Protein AF-A0A0D0DNW3-F1 (afdb_monomer_lite)

pLDDT: mean 75.88, std 14.85, range [45.31, 94.69]

Secondary structure (DSSP, 8-state):
-----S-HHHHHH-GGGGT-------HHHHHHHH--TTSGGG-SS-HHHHHHHHHHHHHTT-PPP-TTTHHHHHHHHHTT-

Organism: NCBI:txid930991

Foldseek 3Di:
DDDPPDDPVCCVPCVVVVVHDDPDDPVVVVCVVPPPVPDCVVVPDDVVRVVVLVVLCVVVVVDDDDPVCPVVSVVSSVVVD

Structure (mmCIF, N/CA/C/O backbone):
data_AF-A0A0D0DNW3-F1
#
_entry.id   AF-A0A0D0DNW3-F1
#
loop_
_atom_site.group_PDB
_atom_site.id
_atom_site.type_symbol
_atom_site.label_atom_id
_atom_site.label_alt_id
_atom_site.label_comp_id
_atom_site.label_asym_id
_atom_site.label_entity_id
_atom_site.label_seq_id
_atom_site.pdbx_PDB_ins_code
_atom_site.Cartn_x
_atom_site.Cartn_y
_atom_site.Cartn_z
_atom_site.occupancy
_atom_site.B_iso_or_equiv
_atom_site.auth_seq_id
_atom_site.auth_comp_id
_atom_site.auth_asym_id
_atom_site.auth_atom_id
_atom_site.pdbx_PDB_model_num
ATO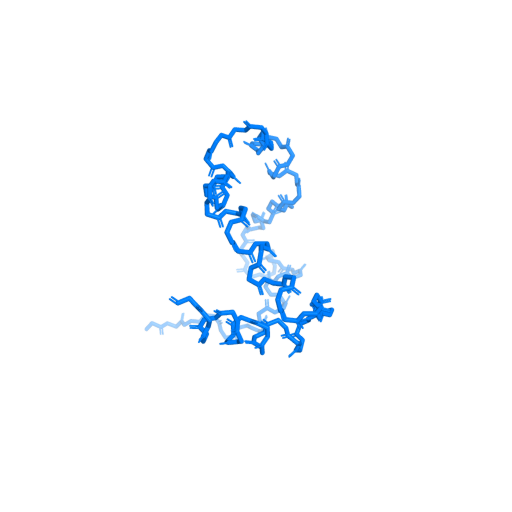M 1 N N . GLN A 1 1 ? -7.962 2.518 -40.402 1.00 45.44 1 GLN A N 1
ATOM 2 C CA . GLN A 1 1 ? -6.933 2.374 -39.352 1.00 45.44 1 GLN A CA 1
ATOM 3 C C . GLN A 1 1 ? -6.858 0.896 -39.006 1.00 45.44 1 GLN A C 1
ATOM 5 O O . GLN A 1 1 ? -7.864 0.348 -38.581 1.00 45.44 1 GLN A O 1
ATO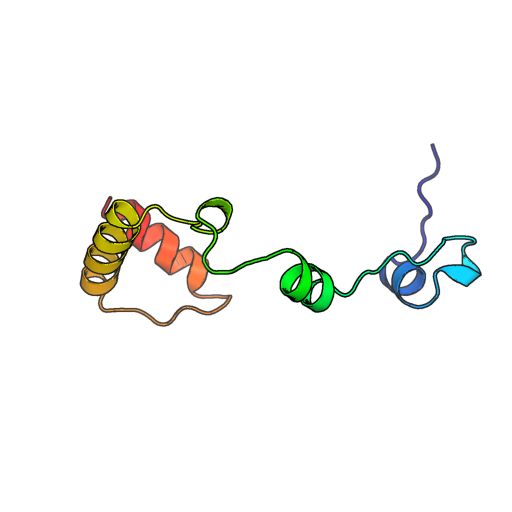M 10 N N . VAL A 1 2 ? -5.744 0.230 -39.308 1.00 45.31 2 VAL A N 1
ATOM 11 C CA . VAL A 1 2 ? -5.577 -1.211 -39.066 1.00 45.31 2 VAL A CA 1
ATOM 12 C C . VAL A 1 2 ? -4.704 -1.346 -37.826 1.00 45.31 2 VAL A C 1
ATOM 14 O O . VAL A 1 2 ? -3.532 -0.986 -37.865 1.00 45.31 2 VAL A O 1
ATOM 17 N N . LEU A 1 3 ? -5.284 -1.788 -36.710 1.00 55.62 3 LEU A N 1
ATOM 18 C CA . LEU A 1 3 ? -4.496 -2.229 -35.559 1.00 55.62 3 LEU A CA 1
ATOM 19 C C . LEU A 1 3 ? -3.820 -3.561 -35.922 1.00 55.62 3 LEU A C 1
ATOM 21 O O . LEU A 1 3 ? -4.456 -4.382 -36.590 1.00 55.62 3 LEU A O 1
ATOM 25 N N . PRO A 1 4 ? -2.559 -3.804 -35.531 1.00 53.22 4 PRO A N 1
ATOM 26 C CA . PRO A 1 4 ? -1.931 -5.097 -35.758 1.00 53.22 4 PRO A CA 1
ATOM 27 C C . PRO A 1 4 ? -2.696 -6.147 -34.945 1.00 53.22 4 PRO A C 1
ATOM 29 O O . PRO A 1 4 ? -2.678 -6.134 -33.720 1.00 53.22 4 PRO A O 1
ATOM 32 N N . HIS A 1 5 ? -3.395 -7.047 -35.639 1.00 55.59 5 HIS A N 1
ATOM 33 C CA . HIS A 1 5 ? -4.188 -8.139 -35.056 1.00 55.59 5 HIS A CA 1
ATOM 34 C C . HIS A 1 5 ? -3.294 -9.298 -34.560 1.00 55.59 5 HIS A C 1
ATOM 36 O O . HIS A 1 5 ? -3.679 -10.464 -34.616 1.00 55.59 5 HIS A O 1
ATOM 42 N N . GLY A 1 6 ? -2.068 -8.997 -34.130 1.00 55.38 6 GLY A N 1
ATOM 43 C CA . GLY A 1 6 ? -1.166 -9.979 -33.544 1.00 55.38 6 GLY A CA 1
ATOM 44 C C . GLY A 1 6 ? -1.573 -10.262 -32.103 1.00 55.38 6 GLY A C 1
ATOM 45 O O . GLY A 1 6 ? -1.926 -9.345 -31.364 1.00 55.38 6 GLY A O 1
ATOM 46 N N . ILE A 1 7 ? -1.515 -11.532 -31.701 1.00 56.78 7 ILE A N 1
ATOM 47 C CA . ILE A 1 7 ? -1.663 -11.937 -30.300 1.00 56.78 7 ILE A CA 1
ATOM 48 C C . ILE A 1 7 ? -0.647 -11.123 -29.489 1.00 56.78 7 ILE A C 1
ATOM 50 O O . ILE A 1 7 ? 0.549 -11.167 -29.776 1.00 56.78 7 ILE A O 1
ATOM 54 N N . LEU A 1 8 ? -1.124 -10.353 -28.508 1.00 55.44 8 LEU A N 1
ATOM 55 C CA . LEU A 1 8 ? -0.314 -9.399 -27.738 1.00 55.44 8 LEU A CA 1
ATOM 56 C C . LEU A 1 8 ? 0.949 -10.049 -27.140 1.00 55.44 8 LEU A C 1
ATOM 58 O O . LEU A 1 8 ? 2.005 -9.422 -27.072 1.00 55.44 8 LEU A O 1
ATOM 62 N N . GLU A 1 9 ? 0.857 -11.330 -26.776 1.00 52.88 9 GLU A N 1
ATOM 63 C CA . GLU A 1 9 ? 1.980 -12.122 -26.268 1.00 52.88 9 GLU A CA 1
ATOM 64 C C . GLU A 1 9 ? 3.110 -12.312 -27.289 1.00 52.88 9 GLU A C 1
ATOM 66 O O . GLU A 1 9 ? 4.274 -12.272 -26.901 1.00 52.88 9 GLU A O 1
ATOM 71 N N . LEU A 1 10 ? 2.804 -12.459 -28.584 1.00 53.03 10 LEU A N 1
ATOM 72 C CA . LEU A 1 10 ? 3.795 -12.698 -29.644 1.00 53.03 10 LEU A CA 1
ATOM 73 C C . LEU A 1 10 ? 4.587 -11.435 -29.993 1.00 53.03 10 LEU A C 1
ATOM 75 O O . LEU A 1 10 ? 5.803 -11.499 -30.154 1.00 53.03 10 LEU A O 1
ATOM 79 N N . VAL A 1 11 ? 3.934 -10.269 -30.002 1.00 55.66 11 VAL A N 1
ATOM 80 C CA . VAL A 1 11 ? 4.631 -8.971 -30.102 1.00 55.66 11 VAL A CA 1
ATOM 81 C C . VAL A 1 11 ? 5.523 -8.751 -28.875 1.00 55.66 11 VAL A C 1
ATOM 83 O O . VAL A 1 11 ? 6.578 -8.129 -28.964 1.00 55.66 11 VAL A O 1
ATOM 86 N N . HIS A 1 12 ? 5.125 -9.295 -27.721 1.00 56.97 12 HIS A N 1
ATOM 87 C CA . HIS A 1 12 ? 5.913 -9.232 -26.501 1.00 56.97 12 HIS A CA 1
ATOM 88 C C . HIS A 1 12 ? 7.104 -10.213 -26.513 1.00 56.97 12 HIS A C 1
ATOM 90 O O . HIS A 1 12 ? 8.147 -9.882 -25.966 1.00 56.97 12 HIS A O 1
ATOM 96 N N . THR A 1 13 ? 7.006 -11.405 -27.095 1.00 63.97 13 THR A N 1
ATOM 97 C CA . THR A 1 13 ? 8.117 -12.382 -27.063 1.00 63.97 13 THR A CA 1
ATOM 98 C C . THR A 1 13 ? 9.078 -12.255 -28.239 1.00 63.97 13 THR A C 1
ATOM 100 O O . THR A 1 13 ? 10.269 -12.496 -28.054 1.00 63.97 13 THR A O 1
ATOM 103 N N . SER A 1 14 ? 8.591 -11.816 -29.402 1.00 63.47 14 SER A N 1
ATOM 104 C CA . SER A 1 14 ? 9.383 -11.704 -30.632 1.00 63.47 14 SER A CA 1
ATOM 105 C C . SER A 1 14 ? 9.055 -10.418 -31.408 1.00 63.47 14 SER A C 1
ATOM 107 O O . SER A 1 14 ? 8.538 -10.467 -32.524 1.00 63.47 14 SER A O 1
ATOM 109 N N . PRO A 1 15 ? 9.350 -9.230 -30.852 1.00 62.53 15 PRO A N 1
ATOM 110 C CA . PRO A 1 15 ? 9.024 -7.948 -31.488 1.00 62.53 15 PRO A CA 1
ATOM 111 C C . PRO A 1 15 ? 9.702 -7.755 -32.858 1.00 62.53 15 PRO A C 1
ATOM 113 O O . PRO A 1 15 ? 9.126 -7.122 -33.746 1.00 62.53 15 PRO A O 1
ATOM 116 N N . GLY A 1 16 ? 10.874 -8.369 -33.066 1.00 63.59 16 GLY A N 1
ATOM 117 C CA . GLY A 1 16 ? 11.605 -8.329 -34.337 1.00 63.59 16 GLY A CA 1
ATOM 118 C C . GLY A 1 16 ? 10.838 -8.929 -35.520 1.00 63.59 16 GLY A C 1
ATOM 119 O O . GLY A 1 16 ? 10.917 -8.388 -36.622 1.00 63.59 16 GLY A O 1
ATOM 120 N N . ASP A 1 17 ? 10.020 -9.960 -35.287 1.00 72.00 17 ASP A N 1
ATOM 121 C CA . ASP A 1 17 ? 9.211 -10.612 -36.331 1.00 72.00 17 ASP A CA 1
ATOM 122 C C . ASP A 1 17 ? 8.090 -9.701 -36.860 1.00 72.00 17 ASP A C 1
ATOM 124 O O . ASP A 1 17 ? 7.543 -9.923 -37.940 1.00 72.00 17 ASP A O 1
ATOM 128 N N . TYR A 1 18 ? 7.776 -8.634 -36.121 1.00 66.62 18 TYR A N 1
ATOM 129 C CA . TYR A 1 18 ? 6.762 -7.639 -36.468 1.00 66.62 18 TYR A CA 1
ATOM 130 C C . TYR A 1 18 ? 7.364 -6.275 -36.832 1.00 66.62 18 TYR A C 1
ATOM 132 O O . TYR A 1 18 ? 6.636 -5.286 -36.922 1.00 66.62 18 TYR A O 1
ATOM 140 N N . GLY A 1 19 ? 8.687 -6.197 -37.026 1.00 65.50 19 GLY A N 1
ATOM 141 C CA . GLY A 1 19 ? 9.385 -4.937 -37.294 1.00 65.50 19 GLY A CA 1
ATOM 142 C C . GLY A 1 19 ? 9.306 -3.935 -36.136 1.00 65.50 19 GLY A C 1
ATOM 143 O O . GLY A 1 19 ? 9.516 -2.740 -36.344 1.00 65.50 19 GLY A O 1
ATOM 144 N N . ALA A 1 20 ? 8.982 -4.403 -34.927 1.00 65.19 20 ALA A N 1
ATOM 145 C CA . ALA A 1 20 ? 8.918 -3.594 -33.723 1.00 65.19 20 ALA A CA 1
ATOM 146 C C . ALA A 1 20 ? 10.249 -3.662 -32.961 1.00 65.19 20 ALA A C 1
ATOM 148 O O . ALA A 1 20 ? 10.897 -4.705 -32.876 1.00 65.19 20 ALA A O 1
ATOM 149 N N . LEU A 1 21 ? 10.654 -2.533 -32.384 1.00 63.12 21 LEU A N 1
ATOM 150 C CA . LEU A 1 21 ? 11.796 -2.463 -31.476 1.00 63.12 21 LEU A CA 1
ATOM 151 C C . LEU A 1 21 ? 11.343 -2.867 -30.067 1.00 63.12 21 LEU A C 1
ATOM 153 O O . LEU A 1 21 ? 10.337 -2.352 -29.573 1.00 63.12 21 LEU A O 1
ATOM 157 N N . ASP A 1 22 ? 12.082 -3.770 -29.415 1.00 65.12 22 ASP A N 1
ATOM 158 C CA . ASP A 1 22 ? 11.831 -4.101 -28.010 1.00 65.12 22 ASP A CA 1
ATOM 159 C C . ASP A 1 22 ? 12.414 -3.011 -27.112 1.00 65.12 22 ASP A C 1
ATOM 161 O O . ASP A 1 22 ? 13.629 -2.884 -26.964 1.00 65.12 22 ASP A O 1
ATOM 165 N N . PHE A 1 23 ? 11.537 -2.213 -26.512 1.00 63.94 23 PHE A N 1
ATOM 166 C CA . PHE A 1 23 ? 11.910 -1.210 -25.516 1.00 63.94 23 PHE A CA 1
ATOM 167 C C . PHE A 1 23 ? 11.537 -1.636 -24.100 1.00 63.94 23 PHE A C 1
ATOM 169 O O . PHE A 1 23 ? 11.376 -0.779 -23.229 1.00 63.94 23 PHE A O 1
ATOM 176 N N . LYS A 1 24 ? 11.376 -2.938 -23.831 1.00 64.12 24 LYS A N 1
ATOM 177 C CA . LYS A 1 24 ? 11.183 -3.394 -22.455 1.00 64.12 24 LYS A CA 1
ATOM 178 C C . LYS A 1 24 ? 12.414 -3.131 -21.629 1.00 64.12 24 LYS A C 1
ATOM 180 O O . LYS A 1 24 ? 13.336 -3.935 -21.536 1.00 64.12 24 LYS A O 1
ATOM 185 N N . MET A 1 25 ? 12.375 -1.995 -20.959 1.00 61.88 25 MET A N 1
ATOM 186 C CA . MET A 1 25 ? 13.205 -1.793 -19.804 1.00 61.88 25 MET A CA 1
ATOM 187 C C . MET A 1 25 ? 12.616 -2.616 -18.659 1.00 61.88 25 MET A C 1
ATOM 189 O O . MET A 1 25 ? 11.431 -2.461 -18.348 1.00 61.88 25 MET A O 1
ATOM 193 N N . PRO A 1 26 ? 13.411 -3.493 -18.027 1.00 64.88 26 PRO A N 1
ATOM 194 C CA . PRO A 1 26 ? 12.973 -4.174 -16.826 1.00 64.88 26 PRO A CA 1
ATOM 195 C C . PRO A 1 26 ? 12.612 -3.110 -15.792 1.00 64.88 26 PRO A C 1
ATOM 197 O O . PRO A 1 26 ? 13.463 -2.315 -15.386 1.00 64.88 26 PRO A O 1
ATOM 200 N N . VAL A 1 27 ? 11.338 -3.079 -15.401 1.00 63.38 27 VAL A N 1
ATOM 201 C CA . VAL A 1 27 ? 10.786 -2.073 -14.481 1.00 63.38 27 VAL A CA 1
ATOM 202 C C . VAL A 1 27 ? 11.608 -2.038 -13.193 1.00 63.38 27 VAL A C 1
ATOM 204 O O . VAL A 1 27 ? 11.971 -0.964 -12.730 1.00 63.38 27 VAL A O 1
ATOM 207 N N . ASP A 1 28 ? 12.052 -3.199 -12.709 1.00 65.38 28 ASP A N 1
ATOM 208 C CA . ASP A 1 28 ? 12.933 -3.323 -11.543 1.00 65.38 28 ASP A CA 1
ATOM 209 C C . ASP A 1 28 ? 14.268 -2.579 -11.683 1.00 65.38 28 ASP A C 1
ATOM 211 O O . ASP A 1 28 ? 14.800 -2.060 -10.701 1.00 65.38 28 ASP A O 1
ATOM 215 N N . HIS A 1 29 ? 14.840 -2.521 -12.887 1.00 67.56 29 HIS A N 1
ATOM 216 C CA . HIS A 1 29 ? 16.108 -1.835 -13.133 1.00 67.56 29 HIS A CA 1
ATOM 217 C C . HIS A 1 29 ? 15.925 -0.317 -13.145 1.00 67.56 29 HIS A C 1
ATOM 219 O O . HIS A 1 29 ? 16.696 0.405 -12.515 1.00 67.56 29 HIS A O 1
ATOM 225 N N . VAL A 1 30 ? 14.861 0.159 -13.794 1.00 66.38 30 VAL A N 1
ATOM 226 C CA . VAL A 1 30 ? 14.489 1.580 -13.811 1.00 66.38 30 VAL A CA 1
ATOM 227 C C . VAL A 1 30 ? 14.154 2.048 -12.398 1.00 66.38 30 VAL A C 1
ATOM 229 O O . VAL A 1 30 ? 14.655 3.081 -11.959 1.00 66.38 30 VAL A O 1
ATOM 232 N N . CYS A 1 31 ? 13.389 1.248 -11.652 1.00 65.81 31 CYS A N 1
ATOM 233 C CA . CYS A 1 31 ? 13.084 1.507 -10.254 1.00 65.81 31 CYS A CA 1
ATOM 234 C C . CYS A 1 31 ? 14.371 1.642 -9.430 1.00 65.81 31 CYS A C 1
ATOM 236 O O . CYS A 1 31 ? 14.573 2.656 -8.779 1.00 65.81 31 CYS A O 1
ATOM 238 N N . LYS A 1 32 ? 15.315 0.700 -9.524 1.00 68.50 32 LYS A N 1
ATOM 239 C CA . LYS A 1 32 ? 16.575 0.775 -8.759 1.00 68.50 32 LYS A CA 1
ATOM 240 C C . LYS A 1 32 ? 17.444 1.993 -9.089 1.00 68.50 32 LYS A C 1
ATOM 242 O O . LYS A 1 32 ? 18.155 2.474 -8.212 1.00 68.50 32 LYS A O 1
ATOM 247 N N . ILE A 1 33 ? 17.423 2.469 -10.334 1.00 73.50 33 ILE A N 1
ATOM 248 C CA . ILE A 1 33 ? 18.269 3.588 -10.775 1.00 73.50 33 ILE A CA 1
ATOM 249 C C . ILE A 1 33 ? 17.641 4.938 -10.425 1.00 73.50 33 ILE A C 1
ATOM 251 O O . ILE A 1 33 ? 18.342 5.850 -9.983 1.00 73.50 33 ILE A O 1
ATOM 255 N N . TYR A 1 34 ? 16.332 5.076 -10.630 1.00 67.38 34 TYR A N 1
ATOM 256 C CA . TYR A 1 34 ? 15.651 6.369 -10.566 1.00 67.38 34 TYR A CA 1
ATOM 257 C C . TYR A 1 34 ? 14.799 6.551 -9.308 1.00 67.38 34 TYR A C 1
ATOM 259 O O . TYR A 1 34 ? 14.524 7.685 -8.916 1.00 67.38 34 TYR A O 1
ATOM 267 N N . ILE A 1 35 ? 14.413 5.464 -8.638 1.00 69.88 35 ILE A N 1
ATOM 268 C CA . ILE A 1 35 ? 13.626 5.512 -7.406 1.00 69.88 35 ILE A CA 1
ATOM 269 C C . ILE A 1 35 ? 14.578 5.483 -6.218 1.00 69.88 35 ILE A C 1
ATOM 271 O O . ILE A 1 35 ? 14.993 4.439 -5.719 1.00 69.88 35 ILE A O 1
ATOM 275 N N . LYS A 1 36 ? 14.902 6.672 -5.711 1.00 72.12 36 LYS A N 1
ATOM 276 C CA . LYS A 1 36 ? 15.370 6.796 -4.331 1.00 72.12 36 LYS A CA 1
ATOM 277 C C . LYS A 1 36 ? 14.161 6.603 -3.426 1.00 72.12 36 LYS A C 1
ATOM 279 O O . LYS A 1 36 ? 13.355 7.517 -3.314 1.00 72.12 36 LYS A O 1
ATOM 284 N N . HIS A 1 37 ? 14.053 5.452 -2.765 1.00 64.00 37 HIS A N 1
ATOM 285 C CA . HIS A 1 37 ? 12.959 5.155 -1.824 1.00 64.00 37 HIS A CA 1
ATOM 286 C C . HIS A 1 37 ? 12.782 6.210 -0.718 1.00 64.00 37 HIS A C 1
ATOM 288 O O . HIS A 1 37 ? 11.699 6.346 -0.169 1.00 64.00 37 HIS A O 1
ATOM 294 N N . THR A 1 38 ? 13.828 6.975 -0.407 1.00 69.94 38 THR A N 1
ATOM 295 C CA . THR A 1 38 ? 13.804 8.094 0.546 1.00 69.94 38 THR A CA 1
ATOM 296 C C . THR A 1 38 ? 13.328 9.423 -0.045 1.00 69.94 38 THR A C 1
ATOM 298 O O . THR A 1 38 ? 13.254 10.410 0.681 1.00 69.94 38 THR A O 1
ATOM 301 N N . HIS A 1 39 ? 13.046 9.502 -1.347 1.00 73.06 39 HIS A N 1
ATOM 302 C CA . HIS A 1 39 ? 12.584 10.740 -1.963 1.00 73.06 39 HIS A CA 1
ATOM 303 C C . HIS A 1 39 ? 11.068 10.917 -1.735 1.00 73.06 39 HIS A C 1
ATOM 305 O O . HIS A 1 39 ? 10.309 10.025 -2.118 1.00 73.06 39 HIS A O 1
ATOM 311 N N . PRO A 1 40 ? 10.601 12.073 -1.218 1.00 66.88 40 PRO A N 1
ATOM 312 C CA . PRO A 1 40 ? 9.192 12.312 -0.867 1.00 66.88 40 PRO A CA 1
ATOM 313 C C . PRO A 1 40 ? 8.195 12.115 -2.016 1.00 66.88 40 PRO A C 1
ATOM 315 O O . PRO A 1 40 ? 7.032 11.829 -1.793 1.00 66.88 40 PRO A O 1
ATOM 318 N N . ILE A 1 41 ? 8.639 12.233 -3.271 1.00 69.75 41 ILE A N 1
ATOM 319 C CA . ILE A 1 41 ? 7.786 11.951 -4.444 1.00 69.75 41 ILE A CA 1
ATOM 320 C C . ILE A 1 41 ? 7.287 10.497 -4.504 1.00 69.75 41 ILE A C 1
ATOM 322 O O . ILE A 1 41 ? 6.288 10.219 -5.158 1.00 69.75 41 ILE A O 1
ATOM 326 N N . PHE A 1 42 ? 7.996 9.573 -3.851 1.00 65.56 42 PHE A N 1
ATOM 327 C CA . PHE A 1 42 ? 7.614 8.164 -3.749 1.00 65.56 42 PHE A CA 1
ATOM 328 C C . PHE A 1 42 ? 6.893 7.854 -2.437 1.00 65.56 42 PHE A C 1
ATOM 330 O O . PHE A 1 42 ? 6.539 6.702 -2.189 1.00 65.56 42 PHE A O 1
ATOM 337 N N . GLU A 1 43 ? 6.650 8.869 -1.609 1.00 71.19 43 GLU A N 1
ATOM 338 C CA . GLU A 1 43 ? 5.743 8.777 -0.479 1.00 71.19 43 GLU A CA 1
ATOM 339 C C . GLU A 1 43 ? 4.311 8.765 -1.032 1.00 71.19 43 GLU A C 1
ATOM 341 O O . GLU A 1 43 ? 3.673 9.797 -1.222 1.00 71.19 43 GLU A O 1
ATOM 346 N N . LEU A 1 44 ? 3.836 7.561 -1.375 1.00 76.50 44 LEU A N 1
ATOM 347 C CA . LEU A 1 44 ? 2.514 7.329 -1.974 1.00 76.50 44 LEU A CA 1
ATOM 348 C C . LEU A 1 44 ? 1.371 7.853 -1.096 1.00 76.50 44 LEU A C 1
ATOM 350 O O . LEU A 1 44 ? 0.281 8.135 -1.591 1.00 76.50 44 LEU A O 1
ATOM 354 N N . VAL A 1 45 ? 1.624 7.957 0.207 1.00 80.31 45 VAL A N 1
ATOM 355 C CA . VAL A 1 45 ? 0.685 8.421 1.218 1.00 80.31 45 VAL A CA 1
ATOM 356 C C . VAL A 1 45 ? 1.460 9.311 2.190 1.00 80.31 45 VAL A C 1
ATOM 358 O O . VAL A 1 45 ? 2.423 8.822 2.778 1.00 80.31 45 VAL A O 1
ATOM 361 N N . PRO A 1 46 ? 1.058 10.579 2.399 1.00 87.56 46 PRO A N 1
ATOM 362 C CA . PRO A 1 46 ? 1.673 11.439 3.407 1.00 87.56 46 PRO A CA 1
ATOM 363 C C . PRO A 1 46 ? 1.719 10.748 4.779 1.00 87.56 46 PRO A C 1
ATOM 365 O O . PRO A 1 46 ? 0.747 10.078 5.133 1.00 87.56 46 PRO A O 1
ATOM 368 N N . PRO A 1 47 ? 2.755 10.959 5.608 1.00 84.88 47 PRO A N 1
ATOM 369 C CA . PRO A 1 47 ? 2.961 10.145 6.807 1.00 84.88 47 PRO A CA 1
ATOM 370 C C . PRO A 1 47 ? 1.809 10.271 7.812 1.00 84.88 47 PRO A C 1
ATOM 372 O O . PRO A 1 47 ? 1.425 9.297 8.453 1.00 84.88 47 PRO A O 1
ATOM 375 N N . ALA A 1 48 ? 1.202 11.459 7.902 1.00 87.12 48 ALA A N 1
ATOM 376 C CA . ALA A 1 48 ? 0.021 11.691 8.732 1.00 87.12 48 ALA A CA 1
ATOM 377 C C . ALA A 1 48 ? -1.200 10.878 8.264 1.00 87.12 48 ALA A C 1
ATOM 379 O O . ALA A 1 48 ? -1.923 10.324 9.088 1.00 87.12 48 ALA A O 1
ATOM 380 N N . LEU A 1 49 ? -1.410 10.780 6.946 1.00 86.81 49 LEU A N 1
ATOM 381 C CA . LEU A 1 49 ? -2.478 9.962 6.375 1.00 86.81 49 LEU A CA 1
ATOM 382 C C . LEU A 1 49 ? -2.161 8.468 6.524 1.00 86.81 49 LEU A C 1
ATOM 384 O O . LEU A 1 49 ? -3.061 7.688 6.809 1.00 86.81 49 LEU A O 1
ATOM 388 N N . GLY A 1 50 ? -0.889 8.078 6.394 1.00 88.69 50 GLY A N 1
ATOM 389 C CA . GLY A 1 50 ? -0.436 6.705 6.613 1.00 88.69 50 GLY A CA 1
ATOM 390 C C . GLY A 1 50 ? -0.724 6.218 8.033 1.00 88.69 50 GLY A C 1
ATOM 391 O O . GLY A 1 50 ? -1.297 5.147 8.195 1.00 88.69 50 GLY A O 1
ATOM 392 N N . GLY A 1 51 ? -0.414 7.031 9.049 1.00 90.50 51 GLY A N 1
ATOM 393 C CA . GLY A 1 51 ? -0.732 6.706 10.444 1.00 90.50 51 GLY A CA 1
ATOM 394 C C . GLY A 1 51 ? -2.235 6.555 10.693 1.00 90.50 51 GLY A C 1
ATOM 395 O O . GLY A 1 51 ? -2.663 5.580 11.297 1.00 90.50 51 GLY A O 1
ATOM 396 N N . PHE A 1 52 ? -3.048 7.466 10.151 1.00 91.62 52 PHE A N 1
ATOM 397 C CA . PHE A 1 52 ? -4.507 7.371 10.258 1.00 91.62 52 PHE A CA 1
ATOM 398 C C . PHE A 1 52 ? -5.070 6.105 9.589 1.00 91.62 52 PHE A C 1
ATOM 400 O O . PHE A 1 52 ? -5.913 5.420 10.164 1.00 91.62 52 PHE A O 1
ATOM 407 N N . LEU A 1 53 ? 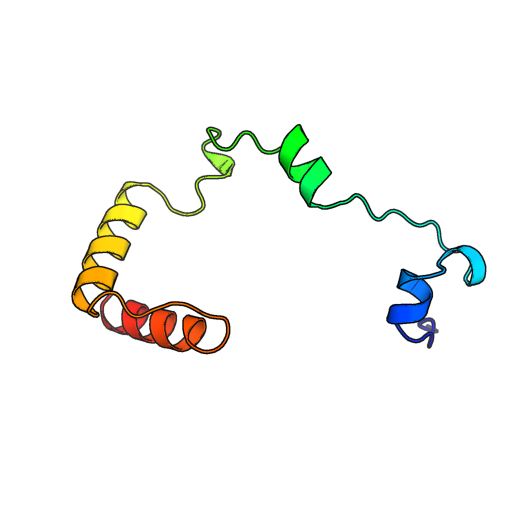-4.591 5.767 8.388 1.00 91.12 53 LEU A N 1
ATOM 408 C CA . LEU A 1 53 ? -5.009 4.552 7.684 1.00 91.12 53 LEU A CA 1
ATOM 409 C C . LEU A 1 53 ? -4.611 3.282 8.442 1.00 91.12 53 LEU A C 1
ATOM 411 O O . LEU A 1 53 ? -5.390 2.331 8.464 1.00 91.12 53 LEU A O 1
ATOM 415 N N . GLU A 1 54 ? -3.439 3.278 9.075 1.00 92.56 54 GLU A N 1
ATOM 416 C CA . GLU A 1 54 ? -2.972 2.174 9.914 1.00 92.56 54 GLU A CA 1
ATOM 417 C C . GLU A 1 54 ? -3.895 1.969 11.124 1.00 92.56 54 GLU A C 1
ATOM 419 O O . GLU A 1 54 ? -4.294 0.843 11.415 1.00 92.56 54 GLU A O 1
ATOM 424 N N . ASP A 1 55 ? -4.325 3.047 11.783 1.00 93.56 55 ASP A N 1
ATOM 425 C CA . ASP A 1 55 ? -5.290 2.977 12.886 1.00 93.56 55 ASP A CA 1
ATOM 426 C C . ASP A 1 55 ? -6.643 2.405 12.424 1.00 93.56 55 ASP A C 1
ATOM 428 O O . ASP A 1 55 ? -7.205 1.516 13.073 1.00 93.56 55 ASP A O 1
ATOM 432 N N . CYS A 1 56 ? -7.149 2.847 11.267 1.00 92.44 56 CYS A N 1
ATOM 433 C CA . CYS A 1 56 ? -8.370 2.299 10.668 1.00 92.44 56 CYS A CA 1
ATOM 434 C C . CYS A 1 56 ? -8.223 0.811 10.316 1.00 92.44 56 CYS A C 1
ATOM 436 O O . CYS A 1 56 ? -9.136 0.015 10.546 1.00 92.44 56 CYS A O 1
ATOM 438 N N . TYR A 1 57 ? -7.071 0.419 9.776 1.00 94.50 57 TYR A N 1
ATOM 439 C CA . TYR A 1 57 ? -6.779 -0.955 9.384 1.00 94.50 57 TYR A CA 1
ATOM 440 C C . TYR A 1 57 ? -6.611 -1.888 10.593 1.00 94.50 57 TYR A C 1
ATOM 442 O O . TYR A 1 57 ? -7.107 -3.019 10.587 1.00 94.50 57 TYR A O 1
ATOM 450 N N . ASN A 1 58 ? -6.020 -1.390 11.678 1.00 93.88 58 ASN A N 1
ATOM 451 C CA . ASN A 1 58 ? -5.989 -2.066 12.972 1.00 93.88 58 ASN A CA 1
ATOM 452 C C . ASN A 1 58 ? -7.401 -2.247 13.547 1.00 93.88 58 ASN A C 1
ATOM 454 O O . ASN A 1 58 ? -7.720 -3.320 14.062 1.00 93.88 58 ASN A O 1
ATOM 458 N N . GLY A 1 59 ? -8.281 -1.255 13.379 1.00 91.81 59 GLY A N 1
ATOM 459 C CA . GLY A 1 59 ? -9.700 -1.351 13.737 1.00 91.81 59 GLY A CA 1
ATOM 460 C C . GLY A 1 59 ? -10.465 -2.448 12.983 1.00 91.81 59 GLY A C 1
ATOM 461 O O . GLY A 1 59 ? -11.420 -3.010 13.517 1.00 91.81 59 GLY A O 1
ATOM 462 N N . LEU A 1 60 ? -10.013 -2.814 11.780 1.00 90.94 60 LEU A N 1
ATOM 463 C CA . LEU A 1 60 ? -10.552 -3.927 10.990 1.00 90.94 60 LEU A CA 1
ATOM 464 C C . LEU A 1 60 ? -10.016 -5.306 11.412 1.00 90.94 60 LEU A C 1
ATOM 466 O O . LEU A 1 60 ? -10.422 -6.318 10.842 1.00 90.94 60 LEU A O 1
ATOM 470 N N . GLY A 1 61 ? -9.107 -5.369 12.389 1.00 92.88 61 GLY A N 1
ATOM 471 C CA . GLY A 1 61 ? -8.463 -6.612 12.817 1.00 92.88 61 GLY A CA 1
ATOM 472 C C . GLY A 1 61 ? -7.307 -7.049 11.916 1.00 92.88 61 GLY A C 1
ATOM 473 O O . GLY A 1 61 ? -6.958 -8.228 11.913 1.00 92.88 61 GLY A O 1
ATOM 474 N N . HIS A 1 62 ? -6.720 -6.114 11.160 1.00 90.88 62 HIS A N 1
ATOM 475 C CA . HIS A 1 62 ? -5.533 -6.331 10.329 1.00 90.88 62 HIS A CA 1
ATOM 476 C C . HIS A 1 62 ? -5.677 -7.509 9.326 1.00 90.88 62 HIS A C 1
ATOM 478 O O . HIS A 1 62 ? -4.859 -8.441 9.315 1.00 90.88 62 HIS A O 1
ATOM 484 N N . PRO A 1 63 ? -6.745 -7.512 8.498 1.00 91.75 63 PRO A N 1
ATOM 485 C CA . PRO A 1 63 ? -7.082 -8.632 7.620 1.00 91.75 63 PRO A CA 1
ATOM 486 C C . PRO A 1 63 ? -6.033 -8.834 6.514 1.00 91.75 63 PRO A C 1
ATOM 488 O O . PRO A 1 63 ? -5.664 -7.873 5.856 1.00 91.75 63 PRO A O 1
ATOM 491 N N . PRO A 1 64 ? -5.584 -10.066 6.216 1.00 91.62 64 PRO A N 1
ATOM 492 C CA . PRO A 1 64 ? -4.542 -10.298 5.215 1.00 91.62 64 PRO A CA 1
ATOM 493 C C . PRO A 1 64 ? -4.936 -9.782 3.820 1.00 91.62 64 PRO A C 1
ATOM 495 O O . PRO A 1 64 ? -6.039 -10.048 3.331 1.00 91.62 64 PRO A O 1
ATOM 498 N N . ILE A 1 65 ? -4.006 -9.082 3.162 1.00 91.88 65 ILE A N 1
ATOM 499 C CA . ILE A 1 65 ? -4.188 -8.510 1.821 1.00 91.88 65 ILE A CA 1
ATOM 500 C C . ILE A 1 65 ? -3.544 -9.425 0.773 1.00 91.88 65 ILE A C 1
ATOM 502 O O . ILE A 1 65 ? -2.331 -9.623 0.756 1.00 91.88 65 ILE A O 1
ATOM 506 N N . ASP A 1 66 ? -4.365 -9.941 -0.135 1.00 93.38 66 ASP A N 1
ATOM 507 C CA . ASP A 1 66 ? -3.972 -10.615 -1.369 1.00 93.38 66 ASP A CA 1
ATOM 508 C C . ASP A 1 66 ? -4.773 -10.046 -2.557 1.00 93.38 66 ASP A C 1
ATOM 510 O O . ASP A 1 66 ? -5.625 -9.172 -2.391 1.00 93.38 66 ASP A O 1
ATOM 514 N N . CYS A 1 67 ? -4.531 -10.528 -3.781 1.00 91.88 67 CYS A N 1
ATOM 515 C CA . CYS A 1 67 ? -5.222 -10.017 -4.974 1.00 91.88 67 CYS A CA 1
ATOM 516 C C . CYS A 1 67 ? -6.756 -10.178 -4.943 1.00 91.88 67 CYS A C 1
ATOM 518 O O . CYS A 1 67 ? -7.449 -9.512 -5.709 1.00 91.88 67 CYS A O 1
ATOM 520 N N . LYS A 1 68 ? -7.293 -11.071 -4.106 1.00 92.50 68 LYS A N 1
ATOM 521 C CA . LYS A 1 68 ? -8.731 -11.327 -3.954 1.00 92.50 68 LYS A CA 1
ATOM 522 C C . LYS A 1 68 ? -9.327 -10.526 -2.796 1.00 92.50 68 LYS A C 1
ATOM 524 O O . LYS A 1 68 ? -10.476 -10.106 -2.897 1.00 92.50 68 LYS A O 1
ATOM 529 N N . SER A 1 69 ? -8.574 -10.309 -1.717 1.00 90.44 69 SER A N 1
ATOM 530 C CA . SER A 1 69 ? -9.034 -9.587 -0.527 1.00 90.44 69 SER 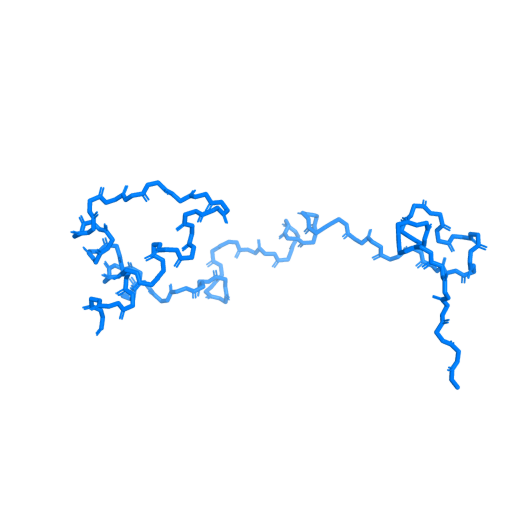A CA 1
ATOM 531 C C . SER A 1 69 ? -8.767 -8.081 -0.582 1.00 90.44 69 SER A C 1
ATOM 533 O O . SER A 1 69 ? -9.500 -7.330 0.060 1.00 90.44 69 SER A O 1
ATOM 535 N N . ALA A 1 70 ? -7.802 -7.618 -1.387 1.00 91.38 70 ALA A N 1
ATOM 536 C CA . ALA A 1 70 ? -7.385 -6.214 -1.454 1.00 91.38 70 ALA A CA 1
ATOM 537 C C . ALA A 1 70 ? -8.553 -5.244 -1.673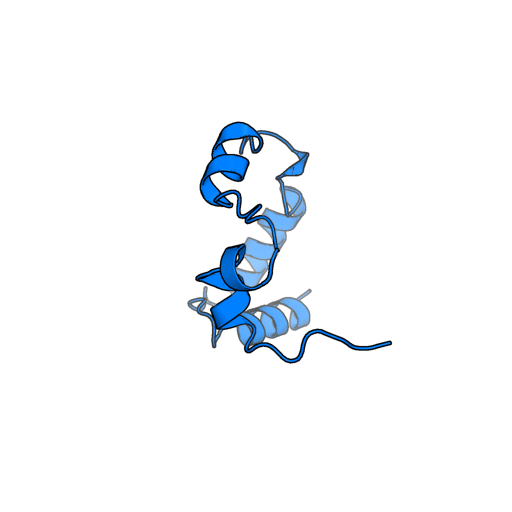 1.00 91.38 70 ALA A C 1
ATOM 539 O O . ALA A 1 70 ? -8.670 -4.237 -0.977 1.00 91.38 70 ALA A O 1
ATOM 540 N N . TRP A 1 71 ? -9.455 -5.567 -2.603 1.00 93.81 71 TRP A N 1
ATOM 541 C CA . TRP A 1 71 ? -10.606 -4.715 -2.899 1.00 93.81 71 TRP A CA 1
ATOM 542 C C . TRP A 1 71 ? -11.621 -4.672 -1.750 1.00 93.81 71 TRP A C 1
ATOM 544 O O . TRP A 1 71 ? -12.179 -3.620 -1.441 1.00 93.81 71 TRP A O 1
ATOM 554 N N . GLY A 1 72 ? -11.831 -5.806 -1.077 1.00 94.69 72 GLY A N 1
ATOM 555 C CA . GLY A 1 72 ? -12.716 -5.888 0.085 1.00 94.69 72 GLY A CA 1
ATOM 556 C C . GLY A 1 72 ? -12.178 -5.092 1.273 1.00 94.69 72 GLY A C 1
ATOM 557 O O . GLY A 1 72 ? -12.921 -4.334 1.890 1.00 94.69 72 GLY A O 1
ATOM 558 N N . VAL A 1 73 ? -10.875 -5.203 1.542 1.00 92.81 73 VAL A N 1
ATOM 559 C CA . VAL A 1 73 ? -10.187 -4.424 2.582 1.00 92.81 73 VAL A CA 1
ATOM 560 C C . VAL A 1 73 ? -10.263 -2.927 2.283 1.00 92.81 73 VAL A C 1
ATOM 562 O O . VAL A 1 73 ? -10.577 -2.144 3.176 1.00 92.81 73 VAL A O 1
ATOM 565 N N . TYR A 1 74 ? -10.056 -2.526 1.026 1.00 92.81 74 TYR A N 1
ATOM 566 C CA . TYR A 1 74 ? -10.196 -1.132 0.610 1.00 92.81 74 TYR A CA 1
ATOM 567 C C . TYR A 1 74 ? -11.606 -0.585 0.868 1.00 92.81 74 TYR A C 1
ATOM 569 O O . TYR A 1 74 ? -11.752 0.481 1.459 1.00 92.81 74 TYR A O 1
ATOM 577 N N . HIS A 1 75 ? -12.652 -1.324 0.492 1.00 94.12 75 HIS A N 1
ATOM 578 C CA . HIS A 1 75 ? -14.033 -0.917 0.766 1.00 94.12 75 HIS A CA 1
ATOM 579 C C . HIS A 1 75 ? -14.356 -0.842 2.261 1.00 94.12 75 HIS A C 1
ATOM 581 O O . HIS A 1 75 ? -15.101 0.044 2.683 1.00 94.12 75 HIS A O 1
ATOM 587 N N . ALA A 1 76 ? -13.804 -1.757 3.057 1.00 91.56 76 ALA A N 1
ATOM 588 C CA . ALA A 1 76 ? -13.974 -1.746 4.502 1.00 91.56 76 ALA A CA 1
ATOM 589 C C . ALA A 1 76 ? -13.318 -0.506 5.130 1.00 91.56 76 ALA A C 1
ATOM 591 O O . ALA A 1 76 ? -13.957 0.172 5.929 1.00 91.56 76 ALA A O 1
ATOM 592 N N . LEU A 1 77 ? -12.101 -0.152 4.700 1.00 92.06 77 LEU A N 1
ATOM 593 C CA . LEU A 1 77 ? -11.432 1.090 5.097 1.00 92.06 77 LEU A CA 1
ATOM 594 C C . LEU A 1 77 ? -12.245 2.319 4.682 1.00 92.06 77 LEU A C 1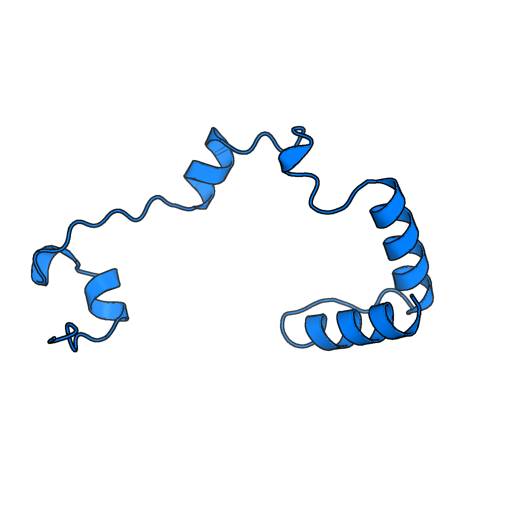
ATOM 596 O O . LEU A 1 77 ? -12.496 3.191 5.505 1.00 92.06 77 LEU A O 1
ATOM 600 N N . LEU A 1 78 ? -12.731 2.354 3.440 1.00 92.12 78 LEU A N 1
ATOM 601 C CA . LEU A 1 78 ? -13.540 3.460 2.919 1.00 92.12 78 LEU A CA 1
ATOM 602 C C . LEU A 1 78 ? -14.864 3.657 3.675 1.00 92.12 78 LEU A C 1
ATOM 604 O O . LEU A 1 78 ? -15.444 4.730 3.615 1.00 92.12 78 LEU A O 1
ATOM 608 N N . SER A 1 79 ? -15.368 2.628 4.357 1.00 90.75 79 SER A N 1
ATOM 609 C CA . SER A 1 79 ? -16.604 2.728 5.145 1.00 90.75 79 SER A CA 1
ATOM 610 C C . SER A 1 79 ? -16.377 3.300 6.551 1.00 90.75 79 SER A C 1
ATOM 612 O O . SER A 1 79 ? -17.345 3.608 7.242 1.00 90.75 79 SER A O 1
ATOM 614 N N . ILE A 1 80 ? -15.118 3.386 6.992 1.00 86.75 80 ILE A N 1
ATOM 615 C CA . ILE A 1 80 ? -14.711 3.851 8.328 1.00 86.75 80 ILE A CA 1
ATOM 616 C C . ILE A 1 80 ? -14.193 5.299 8.282 1.00 86.75 80 ILE A C 1
ATOM 618 O O . ILE A 1 80 ? -14.245 5.994 9.297 1.00 86.75 80 ILE A O 1
ATOM 622 N N . ILE A 1 81 ? -13.701 5.734 7.119 1.00 83.56 81 ILE A N 1
ATOM 623 C CA . ILE A 1 81 ? -13.185 7.084 6.837 1.00 83.56 81 ILE A CA 1
ATOM 624 C C . ILE A 1 81 ? -14.331 8.000 6.405 1.00 83.56 81 ILE A C 1
ATOM 626 O O . ILE A 1 81 ? -14.373 9.148 6.900 1.00 83.56 81 ILE A O 1
#

Radius of gyration: 20.43 Å; chains: 1; bounding box: 35×25×53 Å

Sequence (81 aa):
QVLPHGILELVHTSPGDYGALDFKMPVDHVCKIYIKHTHPIFELVPPALGGFLEDCYNGLGHPPIDCKSAWGVYHALLSII